Protein AF-A0A665U685-F1 (afdb_monomer)

Structure (mmCIF, N/CA/C/O backbone):
data_AF-A0A665U685-F1
#
_entry.id   AF-A0A665U685-F1
#
loop_
_atom_site.group_PDB
_atom_site.id
_atom_site.type_symbol
_atom_site.label_atom_id
_atom_site.label_alt_id
_atom_site.label_comp_id
_atom_site.label_asym_id
_atom_site.label_entity_id
_atom_site.label_seq_id
_atom_site.pdbx_PDB_ins_code
_atom_site.Cartn_x
_atom_site.Cartn_y
_atom_site.Cartn_z
_atom_site.occupancy
_atom_site.B_iso_or_equiv
_atom_site.auth_seq_id
_atom_site.auth_comp_id
_atom_site.auth_asym_id
_atom_site.auth_atom_id
_atom_site.pdbx_PDB_model_num
ATOM 1 N N . PRO A 1 1 ? -47.983 24.066 -7.979 1.00 48.59 1 PRO A N 1
ATOM 2 C CA . PRO A 1 1 ? -47.737 24.416 -6.564 1.00 48.59 1 PRO A CA 1
ATOM 3 C C . PRO A 1 1 ? -48.379 23.399 -5.611 1.00 48.59 1 PRO A C 1
ATOM 5 O O . PRO A 1 1 ? -49.575 23.484 -5.390 1.00 48.59 1 PRO A O 1
ATOM 8 N N . VAL A 1 2 ? -47.597 22.450 -5.089 1.00 32.25 2 VAL A N 1
ATOM 9 C CA . VAL A 1 2 ? -47.521 22.133 -3.649 1.00 32.25 2 VAL A CA 1
ATOM 10 C C . VAL A 1 2 ? -46.239 21.321 -3.426 1.00 32.25 2 VAL A C 1
ATOM 12 O O . VAL A 1 2 ? -46.059 20.268 -4.030 1.00 32.25 2 VAL A O 1
ATOM 15 N N . SER A 1 3 ? -45.338 21.844 -2.597 1.00 37.16 3 SER A N 1
ATOM 16 C CA . SER A 1 3 ? -44.223 21.104 -1.994 1.00 37.16 3 SER A CA 1
ATOM 17 C C . SER A 1 3 ? -44.754 20.086 -0.988 1.00 37.16 3 SER A C 1
ATOM 19 O O . SER A 1 3 ? -45.706 20.423 -0.291 1.00 37.16 3 SER A O 1
ATOM 21 N N . THR A 1 4 ? -44.094 18.935 -0.801 1.00 36.00 4 THR A N 1
ATOM 22 C CA . THR A 1 4 ? -43.913 18.303 0.527 1.00 36.00 4 THR A CA 1
ATOM 23 C C . THR A 1 4 ? -42.721 17.325 0.523 1.00 36.00 4 THR A C 1
ATOM 25 O O . THR A 1 4 ? -42.610 16.454 -0.330 1.00 36.00 4 THR A O 1
ATOM 28 N N . LEU A 1 5 ? -41.844 17.560 1.504 1.00 35.59 5 LEU A N 1
ATOM 29 C CA . LEU A 1 5 ? -40.683 16.841 2.048 1.00 35.59 5 LEU A CA 1
ATOM 30 C C . LEU A 1 5 ? -40.420 15.376 1.637 1.00 35.59 5 LEU A C 1
ATOM 32 O O . LEU A 1 5 ? -41.211 14.481 1.921 1.00 35.59 5 LEU A O 1
ATOM 36 N N . CYS A 1 6 ? -39.189 15.125 1.176 1.00 31.02 6 CYS A N 1
ATOM 37 C CA . CYS A 1 6 ? -38.537 13.816 1.228 1.00 31.02 6 CYS A CA 1
ATOM 38 C C . CYS A 1 6 ? -37.957 13.617 2.641 1.00 31.02 6 CYS A C 1
ATOM 40 O O . CYS A 1 6 ? -36.959 14.244 2.995 1.00 31.02 6 CYS A O 1
ATOM 42 N N . HIS A 1 7 ? -38.618 12.808 3.473 1.00 32.53 7 HIS A N 1
ATOM 43 C CA . HIS A 1 7 ? -38.081 12.393 4.769 1.00 32.53 7 HIS A CA 1
ATOM 44 C C . HIS A 1 7 ? -37.158 11.186 4.588 1.00 32.53 7 HIS A C 1
ATOM 46 O O . HIS A 1 7 ? -37.563 10.117 4.129 1.00 32.53 7 HIS A O 1
ATOM 52 N N . SER A 1 8 ? -35.909 11.383 4.990 1.00 44.94 8 SER A N 1
ATOM 53 C CA . SER A 1 8 ? -34.847 10.394 5.114 1.00 44.94 8 SER A CA 1
ATOM 54 C C . SER A 1 8 ? -35.308 9.237 6.000 1.00 44.94 8 SER A C 1
ATOM 56 O O . SER A 1 8 ? -35.465 9.396 7.208 1.00 44.94 8 SER A O 1
ATOM 58 N N . THR A 1 9 ? -35.518 8.061 5.414 1.00 45.91 9 THR A N 1
ATOM 59 C CA . THR A 1 9 ? -35.744 6.842 6.196 1.00 45.91 9 THR A CA 1
ATOM 60 C C . THR A 1 9 ? -34.413 6.106 6.298 1.00 45.91 9 THR A C 1
ATOM 62 O O . THR A 1 9 ? -34.007 5.401 5.378 1.00 45.91 9 THR A O 1
ATOM 65 N N . LEU A 1 10 ? -33.701 6.327 7.407 1.00 38.06 10 LEU A N 1
ATOM 66 C CA . LEU A 1 10 ? -32.605 5.464 7.839 1.00 38.06 10 LEU A CA 1
ATOM 67 C C . LEU A 1 10 ? -33.179 4.068 8.109 1.00 38.06 10 LEU A C 1
ATOM 69 O O . LEU A 1 10 ? -33.973 3.892 9.034 1.00 38.06 10 LEU A O 1
ATOM 73 N N . PHE A 1 11 ? -32.759 3.070 7.337 1.00 33.31 11 PHE A N 1
ATOM 74 C CA . PHE A 1 11 ? -32.918 1.676 7.735 1.00 33.31 11 PHE A CA 1
ATOM 75 C C . PHE A 1 11 ? -31.922 1.379 8.865 1.00 33.31 11 PHE A C 1
ATOM 77 O O . PHE A 1 11 ? -30.752 1.095 8.629 1.00 33.31 11 PHE A O 1
ATOM 84 N N . LEU A 1 12 ? -32.389 1.481 10.110 1.00 34.47 12 LEU A N 1
ATOM 85 C CA . LEU A 1 12 ? -31.713 0.930 11.283 1.00 34.47 12 LEU A CA 1
ATOM 86 C C . LEU A 1 12 ? -32.103 -0.547 11.416 1.00 34.47 12 LEU A C 1
ATOM 88 O O . LEU A 1 12 ? -33.221 -0.865 11.819 1.00 34.47 12 LEU A O 1
ATOM 92 N N . CYS A 1 13 ? -31.180 -1.459 11.113 1.00 34.62 13 CYS A N 1
ATOM 93 C CA . CYS A 1 13 ? -31.298 -2.852 11.542 1.00 34.62 13 CYS A CA 1
ATOM 94 C C . CYS A 1 13 ? -31.099 -2.919 13.066 1.00 34.62 13 CYS A C 1
ATOM 96 O O . CYS A 1 13 ? -29.975 -3.025 13.551 1.00 34.62 13 CYS A O 1
ATOM 98 N N . ALA A 1 14 ? -32.186 -2.819 13.833 1.00 34.53 14 ALA A N 1
ATOM 99 C CA . ALA A 1 14 ? -32.168 -3.026 15.278 1.00 34.53 14 ALA A CA 1
ATOM 100 C C . ALA A 1 14 ? -32.166 -4.534 15.591 1.00 34.53 14 ALA A C 1
ATOM 102 O O . ALA A 1 14 ? -33.193 -5.201 15.466 1.00 34.53 14 ALA A O 1
ATOM 103 N N . PHE A 1 15 ? -31.019 -5.078 16.004 1.00 47.47 15 PHE A N 1
ATOM 104 C CA . PHE A 1 15 ? -30.961 -6.410 16.612 1.00 47.47 15 PHE A CA 1
ATOM 105 C C . PHE A 1 15 ? -31.558 -6.370 18.031 1.00 47.47 15 PHE A C 1
ATOM 107 O O . PHE A 1 15 ? -31.397 -5.396 18.764 1.00 47.47 15 PHE A O 1
ATOM 114 N N . GLY A 1 16 ? -32.317 -7.418 18.366 1.00 39.81 16 GLY A N 1
ATOM 115 C CA . GLY A 1 16 ? -33.208 -7.514 19.524 1.00 39.81 16 GLY A CA 1
ATOM 116 C C . GLY A 1 16 ? -32.577 -7.274 20.901 1.00 39.81 16 GLY A C 1
ATOM 117 O O . GLY A 1 16 ? -31.367 -7.356 21.097 1.00 39.81 16 GLY A O 1
ATOM 118 N N . LYS A 1 17 ? -33.453 -6.982 21.874 1.00 41.06 17 LYS A N 1
ATOM 119 C CA . LYS A 1 17 ? -33.116 -6.710 23.280 1.00 41.06 17 LYS A CA 1
ATOM 120 C C . LYS A 1 17 ? -32.167 -7.780 23.852 1.00 41.06 17 LYS A C 1
ATOM 122 O O . LYS A 1 17 ? -32.506 -8.962 23.771 1.00 41.06 17 LYS A O 1
ATOM 127 N N . PRO A 1 18 ? -31.044 -7.400 24.487 1.00 45.91 18 PRO A N 1
ATOM 128 C CA . PRO A 1 18 ? -30.163 -8.364 25.130 1.00 45.91 18 PRO A CA 1
ATOM 129 C C . PRO A 1 18 ? -30.858 -8.973 26.356 1.00 45.91 18 PRO A C 1
ATOM 131 O O . PRO A 1 18 ? -31.286 -8.262 27.267 1.00 45.91 18 PRO A O 1
ATOM 134 N N . GLY A 1 19 ? -30.993 -10.301 26.360 1.00 43.88 19 GLY A N 1
ATOM 135 C CA . GLY A 1 19 ? -31.328 -11.074 27.556 1.00 43.88 19 GLY A CA 1
ATOM 136 C C . GLY A 1 19 ? -30.185 -11.039 28.585 1.00 43.88 19 GLY A C 1
ATOM 137 O O . GLY A 1 19 ? -29.078 -10.602 28.263 1.00 43.88 19 GLY A O 1
ATOM 138 N N . PRO A 1 20 ? -30.422 -11.492 29.828 1.00 48.22 20 PRO A N 1
ATOM 139 C CA . PRO A 1 20 ? -29.469 -11.377 30.925 1.00 48.22 20 PRO A CA 1
ATOM 140 C C . PRO A 1 20 ? -28.399 -12.472 30.824 1.00 48.22 20 PRO A C 1
ATOM 142 O O . PRO A 1 20 ? -28.377 -13.419 31.599 1.00 48.22 20 PRO A O 1
ATOM 145 N N . PHE A 1 21 ? -27.511 -12.345 29.847 1.00 41.44 21 PHE A N 1
ATOM 146 C CA . PHE A 1 21 ? -26.222 -13.025 29.824 1.00 41.44 21 PHE A CA 1
ATOM 147 C C . PHE A 1 21 ? -25.186 -11.997 29.372 1.00 41.44 21 PHE A C 1
ATOM 149 O O . PHE A 1 21 ? -24.975 -11.765 28.184 1.00 41.44 21 PHE A O 1
ATOM 156 N N . SER A 1 22 ? -24.596 -11.308 30.350 1.00 46.91 22 SER A N 1
ATOM 157 C CA . SER A 1 22 ? -23.493 -10.377 30.125 1.00 46.91 22 SER A CA 1
ATOM 158 C C . SER A 1 22 ? -22.227 -11.187 29.862 1.00 46.91 22 SER A C 1
ATOM 160 O O . SER A 1 22 ? -21.524 -11.594 30.786 1.00 46.91 22 SER A O 1
ATOM 162 N N . LEU A 1 23 ? -21.954 -11.461 28.588 1.00 50.81 23 LEU A N 1
ATOM 163 C CA . LEU A 1 23 ? -20.588 -11.695 28.149 1.00 50.81 23 LEU A CA 1
ATOM 164 C C . LEU A 1 23 ? -19.907 -10.327 28.173 1.00 50.81 23 LEU A C 1
ATOM 166 O O . LEU A 1 23 ? -20.287 -9.433 27.421 1.00 50.81 23 LEU A O 1
ATOM 170 N N . SER A 1 24 ? -18.904 -10.160 29.031 1.00 63.19 24 SER A N 1
ATOM 171 C CA . SER A 1 24 ? -17.935 -9.064 28.937 1.00 63.19 24 SER A CA 1
ATOM 172 C C . SER A 1 24 ? -17.099 -9.237 27.656 1.00 63.19 24 SER A C 1
ATOM 174 O O . SER A 1 24 ? -15.915 -9.560 27.713 1.00 63.19 24 SER A O 1
ATOM 176 N N . GLY A 1 25 ? -17.730 -9.110 26.491 1.00 55.62 25 GLY A N 1
ATOM 177 C CA . GLY A 1 25 ? -17.112 -9.243 25.181 1.00 55.62 25 GLY A CA 1
ATOM 178 C C . GLY A 1 25 ? -17.058 -7.879 24.519 1.00 55.62 25 GLY A C 1
ATOM 179 O O . GLY A 1 25 ? -18.096 -7.294 24.219 1.00 55.62 25 GLY A O 1
ATOM 180 N N . SER A 1 26 ? -15.857 -7.351 24.307 1.00 77.56 26 SER A N 1
ATOM 181 C CA . SER A 1 26 ? -15.664 -6.139 23.517 1.00 77.56 26 SER A CA 1
ATOM 182 C C . SER A 1 26 ? -16.164 -6.372 22.088 1.00 77.56 26 SER A C 1
ATOM 184 O O . SER A 1 26 ? -15.652 -7.250 21.394 1.00 77.56 26 SER A O 1
ATOM 186 N N . SER A 1 27 ? -17.155 -5.600 21.641 1.00 84.12 27 SER A N 1
ATOM 187 C CA . SER A 1 27 ? -17.522 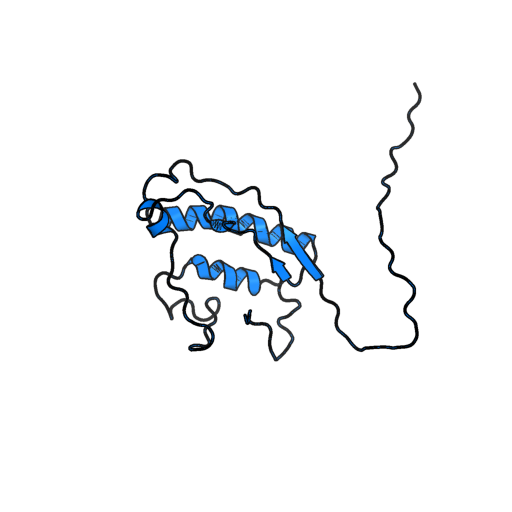-5.505 20.225 1.00 84.12 27 SER A CA 1
ATOM 188 C C . SER A 1 27 ? -16.504 -4.646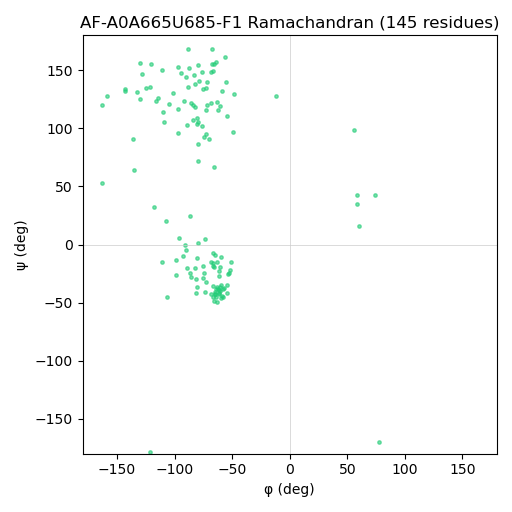 19.480 1.00 84.12 27 SER A C 1
ATOM 190 O O . SER A 1 27 ? -15.999 -3.685 20.062 1.00 84.12 27 SER A O 1
ATOM 192 N N . TYR A 1 28 ? -16.265 -4.931 18.198 1.00 85.56 28 TYR A N 1
ATOM 193 C CA . TYR A 1 28 ? -15.449 -4.078 17.336 1.00 85.56 28 TYR A CA 1
ATOM 194 C C . TYR A 1 28 ? -16.227 -3.569 16.123 1.00 85.56 28 TYR A C 1
ATOM 196 O O . TYR A 1 28 ? -17.188 -4.198 15.678 1.00 85.56 28 TYR A O 1
ATOM 204 N N . THR A 1 29 ? -15.783 -2.438 15.578 1.00 87.69 29 THR A N 1
ATOM 205 C CA . THR A 1 29 ? -16.288 -1.878 14.319 1.00 87.69 29 THR A CA 1
ATOM 206 C C . THR A 1 29 ? -15.263 -2.135 13.226 1.00 87.69 29 THR A C 1
ATOM 208 O O . THR A 1 29 ? -14.123 -1.682 13.330 1.00 87.69 29 THR A O 1
ATOM 211 N N . ALA A 1 30 ? -15.658 -2.841 12.171 1.00 89.81 30 ALA A N 1
ATOM 212 C CA . ALA A 1 30 ? -14.854 -3.002 10.965 1.00 89.81 30 ALA A CA 1
ATOM 213 C C . ALA A 1 30 ? -15.496 -2.262 9.788 1.00 89.81 30 ALA A C 1
ATOM 215 O O . ALA A 1 30 ? -16.719 -2.138 9.722 1.00 89.81 30 ALA A O 1
ATOM 216 N N . ALA A 1 31 ? -14.666 -1.800 8.859 1.00 90.50 31 ALA A N 1
ATOM 217 C CA . ALA A 1 31 ? -15.084 -1.165 7.622 1.00 90.50 31 ALA A CA 1
ATOM 218 C C . ALA A 1 31 ? -14.406 -1.816 6.415 1.00 90.50 31 ALA A C 1
ATOM 220 O O . ALA A 1 31 ? -13.249 -2.239 6.463 1.00 90.50 31 ALA A O 1
ATOM 221 N N . VAL A 1 32 ? -15.147 -1.844 5.313 1.00 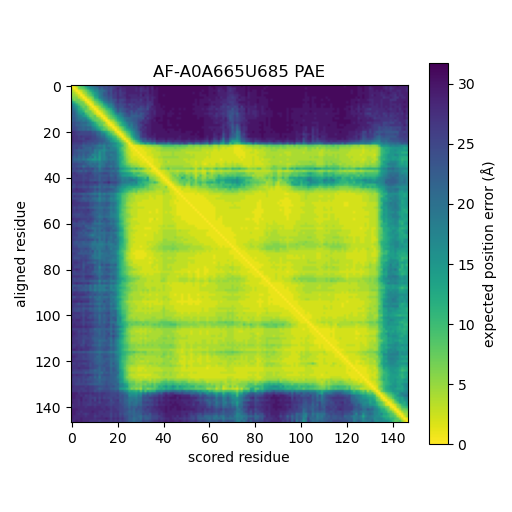92.62 32 VAL A N 1
ATOM 222 C CA . VAL A 1 32 ? -14.652 -2.180 3.980 1.00 92.62 32 VAL A CA 1
ATOM 223 C C . VAL A 1 32 ? -14.949 -0.976 3.101 1.00 92.62 32 VAL A C 1
ATOM 225 O O . VAL A 1 32 ? -16.042 -0.415 3.181 1.00 92.62 32 VAL A O 1
ATOM 228 N N . TYR A 1 33 ? -13.980 -0.571 2.288 1.00 91.12 33 TYR A N 1
ATOM 229 C CA . TYR A 1 33 ? -14.142 0.535 1.356 1.00 91.12 33 TYR A CA 1
ATOM 230 C C . TYR A 1 33 ? -14.029 0.032 -0.080 1.00 91.12 33 TYR A C 1
ATOM 232 O O . TYR A 1 33 ? -13.023 -0.569 -0.461 1.00 91.12 33 TYR A O 1
ATOM 240 N N . GLU A 1 34 ? -15.065 0.282 -0.877 1.00 92.94 34 GLU A N 1
ATOM 241 C CA . GLU A 1 34 ? -15.014 0.056 -2.318 1.00 92.94 34 GLU A CA 1
ATOM 242 C C . GLU A 1 34 ? -14.205 1.187 -2.962 1.00 92.94 34 GLU A C 1
ATOM 244 O O . GLU A 1 34 ? -14.677 2.316 -3.105 1.00 92.94 34 GLU A O 1
ATOM 249 N N . HIS A 1 35 ? -12.948 0.891 -3.293 1.00 93.31 35 HIS A N 1
ATOM 250 C CA . HIS A 1 35 ? -12.008 1.889 -3.794 1.00 93.31 35 HIS A CA 1
ATOM 251 C C . HIS A 1 35 ? -12.122 2.069 -5.306 1.00 93.31 35 HIS A C 1
ATOM 253 O O . HIS A 1 35 ? -11.861 1.142 -6.077 1.00 93.31 35 HIS A O 1
ATOM 259 N N . HIS A 1 36 ? -12.414 3.294 -5.745 1.00 89.69 36 HIS A N 1
ATOM 260 C CA . HIS A 1 36 ? -12.239 3.677 -7.143 1.00 89.69 36 HIS A CA 1
ATOM 261 C C . HIS A 1 36 ? -10.759 3.991 -7.385 1.00 89.69 36 HIS A C 1
ATOM 263 O O . HIS A 1 36 ? -10.309 5.129 -7.247 1.00 89.69 36 HIS A O 1
ATOM 269 N N . PHE A 1 37 ? -9.995 2.944 -7.698 1.00 83.06 37 PHE A N 1
ATOM 270 C CA . PHE A 1 37 ? -8.543 3.022 -7.813 1.00 83.06 37 PHE A CA 1
ATOM 271 C C . PHE A 1 37 ? -8.089 4.038 -8.866 1.00 83.06 37 PHE A C 1
ATOM 273 O O . PHE A 1 37 ? -8.549 4.058 -10.009 1.00 83.06 37 PHE A O 1
ATOM 280 N N . ILE A 1 38 ? -7.139 4.884 -8.468 1.00 88.75 38 ILE A N 1
ATOM 281 C CA . ILE A 1 38 ? -6.519 5.882 -9.332 1.00 88.75 38 ILE A CA 1
ATOM 282 C C . ILE A 1 38 ? -5.456 5.157 -10.150 1.00 88.75 38 ILE A C 1
ATOM 284 O O . ILE A 1 38 ? -4.429 4.749 -9.606 1.00 88.75 38 ILE A O 1
ATOM 288 N N . LEU A 1 39 ? -5.691 4.983 -11.449 1.00 83.94 39 LEU A N 1
ATOM 289 C CA . LEU A 1 39 ? -4.737 4.363 -12.371 1.00 83.94 39 LEU A CA 1
ATOM 290 C C . LEU A 1 39 ? -3.632 5.326 -12.800 1.00 83.94 39 LEU A C 1
ATOM 292 O O . LEU A 1 39 ? -3.889 6.491 -13.106 1.00 83.94 39 LEU A O 1
ATOM 296 N N . ASP A 1 40 ? -2.405 4.814 -12.896 1.00 80.88 40 ASP A N 1
ATOM 297 C CA . ASP A 1 40 ? -1.334 5.531 -13.581 1.00 80.88 40 ASP A CA 1
ATOM 298 C C . ASP A 1 40 ? -1.545 5.433 -15.098 1.00 80.88 40 ASP A C 1
ATOM 300 O O . ASP A 1 40 ? -1.805 4.352 -15.620 1.00 80.88 40 ASP A O 1
ATOM 304 N N . GLN A 1 41 ? -1.424 6.533 -15.844 1.00 76.69 41 GLN A N 1
ATOM 305 C CA . GLN A 1 41 ? -1.617 6.523 -17.304 1.00 76.69 41 GLN A CA 1
ATOM 306 C C . GLN A 1 41 ? -0.546 5.709 -18.049 1.00 76.69 41 GLN A C 1
ATOM 308 O O . GLN A 1 41 ? -0.763 5.300 -19.188 1.00 76.69 41 GLN A O 1
ATOM 313 N N . LYS A 1 42 ? 0.599 5.453 -17.410 1.00 75.81 42 LYS A N 1
ATOM 314 C CA . LYS A 1 42 ? 1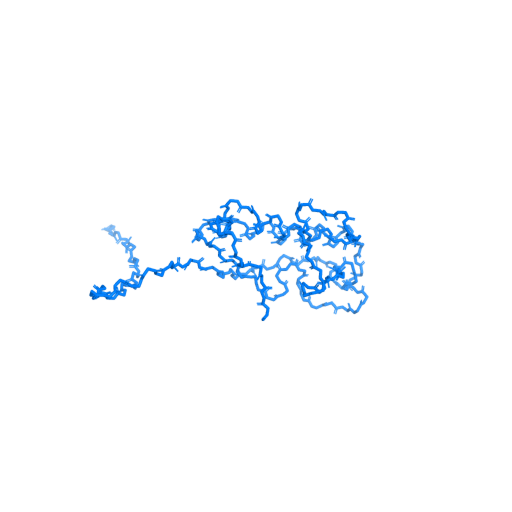.744 4.717 -17.949 1.00 75.81 42 LYS A CA 1
ATOM 315 C C . LYS A 1 42 ? 1.892 3.321 -17.335 1.00 75.81 42 LYS A C 1
ATOM 317 O O . LYS A 1 42 ? 2.964 2.746 -17.451 1.00 75.81 42 LYS A O 1
ATOM 322 N N . HIS A 1 43 ? 0.846 2.741 -16.741 1.00 71.62 43 HIS A N 1
ATOM 323 C CA . HIS A 1 43 ? 0.876 1.428 -16.064 1.00 71.62 43 HIS A CA 1
ATOM 324 C C . HIS A 1 43 ? 1.458 0.258 -16.896 1.00 71.62 43 HIS A C 1
ATOM 326 O O . HIS A 1 43 ? 1.940 -0.736 -16.346 1.00 71.62 43 HIS A O 1
ATOM 332 N N . HIS A 1 44 ? 1.463 0.369 -18.228 1.00 79.06 44 HIS A N 1
ATOM 333 C CA . HIS A 1 44 ? 2.093 -0.606 -19.124 1.00 79.06 44 HIS A CA 1
ATOM 334 C C . HIS A 1 44 ? 3.610 -0.431 -19.301 1.00 79.06 44 HIS A C 1
ATOM 336 O O . HIS A 1 44 ? 4.289 -1.374 -19.707 1.00 79.06 44 HIS A O 1
ATOM 342 N N . ALA A 1 45 ? 4.153 0.747 -19.000 1.00 87.06 45 ALA A N 1
ATOM 343 C CA . ALA A 1 45 ? 5.581 1.024 -19.026 1.00 87.06 45 ALA A CA 1
ATOM 344 C C . ALA A 1 45 ? 6.190 0.841 -17.623 1.00 87.06 45 ALA A C 1
ATOM 346 O O . ALA A 1 45 ? 5.521 1.101 -16.623 1.00 87.06 45 ALA A O 1
ATOM 347 N N . PRO A 1 46 ? 7.456 0.406 -17.512 1.00 89.75 46 PRO A N 1
ATOM 348 C CA . PRO A 1 46 ? 8.145 0.373 -16.228 1.00 89.75 46 PRO A CA 1
ATOM 349 C C . PRO A 1 46 ? 8.293 1.784 -15.660 1.00 89.75 46 PRO A C 1
ATOM 351 O O . PRO A 1 46 ? 8.881 2.656 -16.301 1.00 89.75 46 PRO A O 1
ATOM 354 N N . LEU A 1 47 ? 7.766 1.989 -14.456 1.00 92.00 47 LEU A N 1
ATOM 355 C CA . LEU A 1 47 ? 7.979 3.206 -13.683 1.00 92.00 47 LEU A CA 1
ATOM 356 C C . LEU A 1 47 ? 9.252 3.092 -12.848 1.00 92.00 47 LEU A C 1
ATOM 358 O O . LEU A 1 47 ? 9.636 2.000 -12.416 1.00 92.00 47 LEU A O 1
ATOM 362 N N . SER A 1 48 ? 9.884 4.233 -12.569 1.00 93.81 48 SER A N 1
ATOM 363 C CA . SER A 1 48 ? 10.888 4.284 -11.510 1.00 93.81 48 SER A CA 1
ATOM 364 C C . SER A 1 48 ? 10.244 4.001 -10.148 1.00 93.81 48 SER A C 1
ATOM 366 O O . SER A 1 48 ? 9.047 4.215 -9.939 1.00 93.81 48 SER A O 1
ATOM 368 N N . ARG A 1 49 ? 11.055 3.557 -9.182 1.00 94.00 49 ARG A N 1
ATOM 369 C CA . ARG A 1 49 ? 10.595 3.300 -7.809 1.00 94.00 49 ARG A CA 1
ATOM 370 C C . ARG A 1 49 ? 9.911 4.523 -7.185 1.00 94.00 49 ARG A C 1
ATOM 372 O O . ARG A 1 49 ? 8.866 4.392 -6.556 1.00 94.00 49 ARG A O 1
ATOM 379 N N . ALA A 1 50 ? 10.469 5.714 -7.397 1.00 94.88 50 ALA A N 1
ATOM 380 C CA . ALA A 1 50 ? 9.909 6.958 -6.875 1.00 94.88 50 ALA A CA 1
ATOM 381 C C . ALA A 1 50 ? 8.530 7.280 -7.479 1.00 94.88 50 ALA A C 1
ATOM 383 O O . ALA A 1 50 ? 7.616 7.650 -6.745 1.00 94.88 50 ALA A O 1
ATOM 384 N N . GLU A 1 51 ? 8.355 7.097 -8.791 1.00 94.50 51 GLU A N 1
ATOM 385 C CA . GLU A 1 51 ? 7.061 7.292 -9.461 1.00 94.50 51 GLU A CA 1
ATOM 386 C C . GLU A 1 51 ? 6.016 6.279 -8.971 1.00 94.50 51 GLU A C 1
ATOM 388 O O . GLU A 1 51 ? 4.887 6.661 -8.660 1.00 94.50 51 GLU A O 1
ATOM 393 N N . ALA A 1 52 ? 6.401 5.008 -8.819 1.00 94.25 52 ALA A N 1
ATOM 394 C CA . ALA A 1 52 ? 5.524 3.964 -8.288 1.00 94.25 52 ALA A CA 1
ATOM 395 C C . ALA A 1 52 ? 5.065 4.273 -6.850 1.00 94.25 52 ALA A C 1
ATOM 397 O O . ALA A 1 52 ? 3.884 4.140 -6.526 1.00 94.25 52 ALA A O 1
ATOM 398 N N . LEU A 1 53 ? 5.971 4.758 -5.994 1.00 95.56 53 LEU A N 1
ATOM 399 C CA . LEU A 1 53 ? 5.648 5.185 -4.629 1.00 95.56 53 LEU A CA 1
ATOM 400 C C . LEU A 1 53 ? 4.705 6.390 -4.593 1.00 95.56 53 LEU A C 1
ATOM 402 O O . LEU A 1 53 ? 3.779 6.422 -3.783 1.00 95.56 53 LEU A O 1
ATOM 406 N N . GLN A 1 54 ? 4.911 7.375 -5.469 1.00 95.00 54 GLN A N 1
ATOM 407 C CA . GLN A 1 54 ? 4.003 8.518 -5.595 1.00 95.00 54 GLN A CA 1
ATOM 408 C C . GLN A 1 54 ? 2.613 8.088 -6.065 1.00 95.00 54 GLN A C 1
ATOM 410 O O . GLN A 1 54 ? 1.609 8.628 -5.602 1.00 95.00 54 GLN A O 1
ATOM 415 N N . HIS A 1 55 ? 2.541 7.119 -6.976 1.00 94.88 55 HIS A N 1
ATOM 416 C CA . HIS A 1 55 ? 1.279 6.553 -7.439 1.00 94.88 55 HIS A CA 1
ATOM 417 C C . HIS A 1 55 ? 0.547 5.795 -6.323 1.00 94.88 55 HIS A C 1
ATOM 419 O O . HIS A 1 55 ? -0.617 6.096 -6.061 1.00 94.88 55 HIS A O 1
ATOM 425 N N . MET A 1 56 ? 1.233 4.906 -5.595 1.00 95.31 56 MET A N 1
ATOM 426 C CA . MET A 1 56 ? 0.647 4.206 -4.445 1.00 95.31 56 MET A CA 1
ATOM 427 C C . MET A 1 56 ? 0.201 5.164 -3.340 1.00 95.31 56 MET A C 1
ATOM 429 O O . MET A 1 56 ? -0.845 4.938 -2.736 1.00 95.31 56 MET A O 1
ATOM 433 N N . GLN A 1 57 ? 0.939 6.258 -3.107 1.00 95.06 57 GLN A N 1
ATOM 434 C CA . GLN A 1 57 ? 0.554 7.261 -2.114 1.00 95.06 57 GLN A CA 1
ATOM 435 C C . GLN A 1 57 ? -0.815 7.871 -2.416 1.00 95.06 57 GLN A C 1
ATOM 437 O O . GLN A 1 57 ? -1.640 7.965 -1.516 1.00 95.06 57 GLN A O 1
ATOM 442 N N . LYS A 1 58 ? -1.083 8.224 -3.679 1.00 94.88 58 LYS A N 1
ATOM 443 C CA . LYS A 1 58 ? -2.375 8.805 -4.084 1.00 94.88 58 LYS A CA 1
ATOM 444 C C . LYS A 1 58 ? -3.545 7.886 -3.749 1.00 94.88 58 LYS A C 1
ATOM 446 O O . LYS A 1 58 ? -4.603 8.366 -3.365 1.00 94.88 58 LYS A O 1
ATOM 451 N N . ASN A 1 59 ? -3.360 6.576 -3.912 1.00 95.44 59 ASN A N 1
ATOM 452 C CA . ASN A 1 59 ? -4.370 5.596 -3.528 1.00 95.44 59 ASN A CA 1
ATOM 453 C C . ASN A 1 59 ? -4.449 5.444 -2.003 1.00 95.44 59 ASN A C 1
ATOM 455 O O . ASN A 1 59 ? -5.549 5.392 -1.464 1.00 95.44 59 ASN A O 1
ATOM 459 N N . LEU A 1 60 ? -3.309 5.425 -1.304 1.00 93.88 60 LEU A N 1
ATOM 460 C CA . LEU A 1 60 ? -3.259 5.301 0.153 1.00 93.88 60 LEU A CA 1
ATOM 461 C C . LEU A 1 60 ? -3.964 6.466 0.876 1.00 93.88 60 LEU A C 1
ATOM 463 O O . LEU A 1 60 ? -4.683 6.230 1.846 1.00 93.88 60 LEU A O 1
ATOM 467 N N . ASP A 1 61 ? -3.815 7.695 0.370 1.00 93.44 61 ASP A N 1
ATOM 468 C CA . ASP A 1 61 ? -4.407 8.921 0.935 1.00 93.44 61 ASP A CA 1
ATOM 469 C C . ASP A 1 61 ? -5.946 8.891 0.988 1.00 93.44 61 ASP A C 1
ATOM 471 O O . ASP A 1 61 ? -6.563 9.633 1.752 1.00 93.44 61 ASP A O 1
ATOM 475 N N . VAL A 1 62 ? -6.588 8.022 0.199 1.00 94.19 62 VAL A N 1
ATOM 476 C CA . VAL A 1 62 ? -8.052 7.901 0.168 1.00 94.19 62 VAL A CA 1
ATOM 477 C C . VAL A 1 62 ? -8.594 7.174 1.397 1.00 94.19 62 VAL A C 1
ATOM 479 O O . VAL A 1 62 ? -9.717 7.465 1.803 1.00 94.19 62 VAL A O 1
ATOM 482 N N . TYR A 1 63 ? -7.825 6.263 2.003 1.00 92.38 63 TYR A N 1
ATOM 483 C CA . TYR A 1 63 ? -8.331 5.291 2.980 1.00 92.38 63 TYR A CA 1
ATOM 484 C C . TYR A 1 63 ? -8.501 5.838 4.402 1.00 92.38 63 TYR A C 1
ATOM 486 O O . TYR A 1 63 ? -9.465 5.474 5.079 1.00 92.38 63 TYR A O 1
ATOM 494 N N . GLU A 1 64 ? -7.608 6.716 4.869 1.00 89.94 64 GLU A N 1
ATOM 495 C CA . GLU A 1 64 ? -7.675 7.257 6.237 1.00 89.94 64 GLU A CA 1
ATOM 496 C C . GLU A 1 64 ? -8.994 8.006 6.517 1.00 89.94 64 GLU A C 1
ATOM 498 O O . GLU A 1 64 ? -9.643 7.703 7.526 1.00 89.94 64 GLU A O 1
ATOM 503 N N . PRO A 1 65 ? -9.482 8.891 5.620 1.00 91.00 65 PRO A N 1
ATOM 504 C CA . PRO A 1 65 ? -10.788 9.522 5.796 1.00 91.00 65 PRO A CA 1
ATOM 505 C C . PRO A 1 65 ? -11.954 8.526 5.864 1.00 91.00 65 PRO A C 1
ATOM 507 O O . PRO A 1 65 ? -12.895 8.755 6.623 1.00 91.00 65 PRO A O 1
ATOM 510 N N . GLN A 1 66 ? -11.897 7.411 5.121 1.00 91.19 66 GLN A N 1
ATOM 511 C CA . GLN A 1 66 ? -12.971 6.403 5.129 1.00 91.19 66 GLN A CA 1
ATOM 512 C C . GLN A 1 66 ? -13.033 5.677 6.471 1.00 91.19 66 GLN A C 1
ATOM 514 O O . GLN A 1 66 ? -14.114 5.488 7.029 1.00 91.19 66 GLN A O 1
ATOM 519 N N . ALA A 1 67 ? -11.870 5.309 7.022 1.00 88.50 67 ALA A N 1
ATOM 520 C CA . ALA A 1 67 ? -11.790 4.711 8.351 1.00 88.50 67 ALA A CA 1
ATOM 521 C C . ALA A 1 67 ? -12.321 5.658 9.433 1.00 88.50 67 ALA A C 1
ATOM 523 O O . ALA A 1 67 ? -13.086 5.232 10.301 1.00 88.50 67 ALA A O 1
ATOM 524 N N . ALA A 1 68 ? -11.962 6.944 9.351 1.00 88.94 68 ALA A N 1
ATOM 525 C CA . ALA A 1 68 ? -12.414 7.963 10.293 1.00 88.94 68 ALA A CA 1
ATOM 526 C C . ALA A 1 68 ? -13.929 8.161 10.229 1.00 88.94 68 ALA A C 1
ATOM 528 O O . ALA A 1 68 ? -14.593 8.175 11.265 1.00 88.94 68 ALA A O 1
ATOM 529 N N . GLN A 1 69 ? -14.488 8.248 9.021 1.00 90.31 69 GLN A N 1
ATOM 530 C CA . GLN A 1 69 ? -15.926 8.394 8.819 1.00 90.31 69 GLN A CA 1
ATOM 531 C C . GLN A 1 69 ? -16.714 7.185 9.341 1.00 90.31 69 GLN A C 1
ATOM 533 O O . GLN A 1 69 ? -17.806 7.352 9.882 1.00 90.31 69 GLN A O 1
ATOM 538 N N . ALA A 1 70 ? -16.165 5.976 9.202 1.00 88.31 70 ALA A N 1
ATOM 539 C CA . ALA A 1 70 ? -16.796 4.751 9.681 1.00 88.31 70 ALA A CA 1
ATOM 540 C C . ALA A 1 70 ? -16.601 4.495 11.189 1.00 88.31 70 ALA A C 1
ATOM 542 O O . ALA A 1 70 ? -17.240 3.595 11.734 1.00 88.31 70 ALA A O 1
ATOM 543 N N . GLY A 1 71 ? -15.715 5.238 11.868 1.00 88.19 71 GLY A N 1
ATOM 544 C CA . GLY A 1 71 ? -15.322 4.943 13.252 1.00 88.19 71 GLY A CA 1
ATOM 545 C C . GLY A 1 71 ? -14.733 3.534 13.403 1.00 88.19 71 GLY A C 1
ATOM 546 O O . GLY A 1 71 ? -14.999 2.838 14.388 1.00 88.19 71 GLY A O 1
ATOM 547 N N . ALA A 1 72 ? -14.008 3.076 12.381 1.00 88.31 72 ALA A N 1
ATOM 548 C CA . ALA A 1 72 ? -13.553 1.699 12.274 1.00 88.31 72 ALA A CA 1
ATOM 549 C C . ALA A 1 72 ? -12.281 1.449 13.093 1.00 88.31 72 ALA A C 1
ATOM 551 O O . ALA A 1 72 ? -11.340 2.231 13.059 1.00 88.31 72 ALA A O 1
ATOM 552 N N . GLN A 1 73 ? -12.231 0.312 13.783 1.00 87.25 73 GLN A N 1
ATOM 553 C CA . GLN A 1 73 ? -11.006 -0.229 14.382 1.00 87.25 73 GLN A CA 1
ATOM 554 C C . GLN A 1 73 ? -10.213 -1.083 13.389 1.00 87.25 73 GLN A C 1
ATOM 556 O O . GLN A 1 73 ? -9.008 -1.256 13.535 1.00 87.25 73 GLN A O 1
ATOM 561 N N . ILE A 1 74 ? -10.894 -1.634 12.382 1.00 89.88 74 ILE A N 1
ATOM 562 C CA . ILE A 1 74 ? -10.299 -2.461 11.332 1.00 89.88 74 ILE A CA 1
ATOM 563 C C . ILE A 1 74 ? -10.782 -1.924 9.989 1.00 89.88 74 ILE A C 1
ATOM 565 O O . ILE A 1 74 ? -11.988 -1.831 9.766 1.00 89.88 74 ILE A O 1
ATOM 569 N N . LEU A 1 75 ? -9.852 -1.603 9.091 1.00 91.50 75 LEU A N 1
ATOM 570 C CA . LEU A 1 75 ? -10.144 -1.241 7.706 1.00 91.50 75 LEU A CA 1
ATOM 571 C C . LEU A 1 75 ? -9.564 -2.304 6.771 1.00 91.50 75 LEU A C 1
ATOM 573 O O . LEU A 1 75 ? -8.370 -2.595 6.833 1.00 91.50 75 LEU A O 1
ATOM 577 N N . VAL A 1 76 ? -10.401 -2.857 5.895 1.00 92.50 76 VAL A N 1
ATOM 578 C CA . VAL A 1 76 ? -9.981 -3.819 4.868 1.00 92.50 76 VAL A CA 1
ATOM 579 C C . VAL A 1 76 ? -9.869 -3.119 3.517 1.00 92.50 76 VAL A C 1
ATOM 581 O O . VAL A 1 76 ? -10.787 -2.417 3.089 1.00 92.50 76 VAL A O 1
ATOM 584 N N . PHE A 1 77 ? -8.737 -3.334 2.850 1.00 92.31 77 PHE A N 1
ATOM 585 C CA . PHE A 1 77 ? -8.435 -2.800 1.526 1.00 92.31 77 PHE A CA 1
ATOM 586 C C . PHE A 1 77 ? -8.901 -3.800 0.459 1.00 92.31 77 PHE A C 1
ATOM 588 O O . PHE A 1 77 ? -8.767 -5.009 0.671 1.00 92.31 77 PHE A O 1
ATOM 595 N N . PRO A 1 78 ? -9.410 -3.338 -0.694 1.00 94.00 78 PRO A N 1
ATOM 596 C CA . PRO A 1 78 ? -9.637 -4.218 -1.829 1.00 94.00 78 PRO A CA 1
ATOM 597 C C . PRO A 1 78 ? -8.308 -4.750 -2.379 1.00 94.00 78 PRO A C 1
ATOM 599 O O . PRO A 1 78 ? -7.250 -4.123 -2.245 1.00 94.00 78 PRO A O 1
ATOM 602 N N . GLU A 1 79 ? -8.370 -5.902 -3.045 1.00 94.25 79 GLU A N 1
ATOM 603 C CA . GLU A 1 79 ? -7.238 -6.427 -3.807 1.00 94.25 79 GLU A CA 1
ATOM 604 C C . GLU A 1 79 ? -6.776 -5.383 -4.834 1.00 94.25 79 GLU A C 1
ATOM 606 O O . GLU A 1 79 ? -7.594 -4.691 -5.442 1.00 94.25 79 GLU A O 1
ATOM 611 N N . TYR A 1 80 ? -5.459 -5.245 -5.006 1.00 91.31 80 TYR A N 1
ATOM 612 C CA . TYR A 1 80 ? -4.855 -4.229 -5.876 1.00 91.31 80 TYR A CA 1
ATOM 613 C C . TYR A 1 80 ? -5.170 -2.770 -5.493 1.00 91.31 80 TYR A C 1
ATOM 615 O O . TYR A 1 80 ? -4.925 -1.858 -6.282 1.00 91.31 80 TYR A O 1
ATOM 623 N N . GLY A 1 81 ? -5.661 -2.508 -4.278 1.00 92.44 81 GLY A N 1
ATOM 624 C CA . GLY A 1 81 ? -6.134 -1.187 -3.851 1.00 92.44 81 GLY A CA 1
ATOM 625 C C . GLY A 1 81 ? -5.084 -0.069 -3.771 1.00 92.44 81 GLY A C 1
ATOM 626 O O . GLY A 1 81 ? -5.466 1.084 -3.579 1.00 92.44 81 GLY A O 1
ATOM 627 N N . LEU A 1 82 ? -3.788 -0.374 -3.912 1.00 93.25 82 LEU A N 1
ATOM 628 C CA . LEU A 1 82 ? -2.696 0.614 -3.889 1.00 93.25 82 LEU A CA 1
ATOM 629 C C . LEU A 1 82 ? -2.091 0.866 -5.273 1.00 93.25 82 LEU A C 1
ATOM 631 O O . LEU A 1 82 ? -1.859 2.013 -5.650 1.00 93.25 82 LEU A O 1
ATOM 635 N N . ASN A 1 83 ? -1.823 -0.202 -6.022 1.00 91.75 83 ASN A N 1
ATOM 636 C CA . ASN A 1 83 ? -1.085 -0.167 -7.284 1.00 91.75 83 ASN A CA 1
ATOM 637 C C . ASN A 1 83 ? -1.956 -0.473 -8.514 1.00 91.75 83 ASN A C 1
ATOM 639 O O . ASN A 1 83 ? -1.546 -0.167 -9.629 1.00 91.75 83 ASN A O 1
ATOM 643 N N . GLY A 1 84 ? -3.156 -1.030 -8.344 1.00 90.50 84 GLY A N 1
ATOM 644 C CA . GLY A 1 84 ? -4.005 -1.480 -9.447 1.00 90.50 84 GLY A CA 1
ATOM 645 C C . GLY A 1 84 ? -3.564 -2.823 -10.042 1.00 90.50 84 GLY A C 1
ATOM 646 O O . GLY A 1 84 ? -2.726 -3.539 -9.490 1.00 90.50 84 GLY A O 1
ATOM 647 N N . PHE A 1 85 ? -4.166 -3.183 -11.172 1.00 88.75 85 PHE A N 1
ATOM 648 C CA . PHE A 1 85 ? -3.938 -4.447 -11.875 1.00 88.75 85 PHE A CA 1
ATOM 649 C C . PHE A 1 85 ? -3.438 -4.198 -13.309 1.00 88.75 85 PHE A C 1
ATOM 651 O O . PHE A 1 85 ? -3.291 -3.056 -13.735 1.00 88.75 85 PHE A O 1
ATOM 658 N N . ASN A 1 86 ? -3.211 -5.276 -14.070 1.00 89.62 86 ASN A N 1
ATOM 659 C CA . ASN A 1 86 ? -2.773 -5.249 -15.476 1.00 89.62 86 ASN A CA 1
ATOM 660 C C . ASN A 1 86 ? -1.296 -4.863 -15.707 1.00 89.62 86 ASN A C 1
ATOM 662 O O . ASN A 1 86 ? -0.956 -4.124 -16.634 1.00 89.62 86 ASN A O 1
ATOM 666 N N . PHE A 1 87 ? -0.402 -5.399 -14.874 1.00 91.12 87 PHE A N 1
ATOM 667 C CA . PHE A 1 87 ? 1.040 -5.247 -15.045 1.00 91.12 87 PHE A CA 1
ATOM 668 C C . PHE A 1 87 ? 1.687 -6.444 -15.753 1.00 91.12 87 PHE A C 1
ATOM 670 O O . PHE A 1 87 ? 1.251 -7.587 -15.633 1.00 91.12 87 PHE A O 1
ATOM 677 N N . THR A 1 88 ? 2.804 -6.183 -16.429 1.00 93.25 88 THR A N 1
ATOM 678 C CA . THR A 1 88 ? 3.771 -7.214 -16.822 1.00 93.25 88 THR A CA 1
ATOM 679 C C . THR A 1 88 ? 4.791 -7.425 -15.701 1.00 93.25 88 THR A C 1
ATOM 681 O O . THR A 1 88 ? 4.921 -6.590 -14.803 1.00 93.25 88 THR A O 1
ATOM 684 N N . ARG A 1 89 ? 5.596 -8.496 -15.782 1.00 93.50 89 ARG A N 1
ATOM 685 C CA . ARG A 1 89 ? 6.707 -8.722 -14.834 1.00 93.50 89 ARG A CA 1
ATOM 686 C C . ARG A 1 89 ? 7.664 -7.530 -14.751 1.00 93.50 89 ARG A C 1
ATOM 688 O O . ARG A 1 89 ? 8.189 -7.251 -13.681 1.00 93.50 89 ARG A O 1
ATOM 695 N N . THR A 1 90 ? 7.884 -6.832 -15.864 1.00 94.00 90 THR A N 1
ATOM 696 C CA . THR A 1 90 ? 8.787 -5.678 -15.905 1.00 94.00 90 THR A CA 1
ATOM 697 C C . THR A 1 90 ? 8.098 -4.419 -15.387 1.00 94.00 90 THR A C 1
ATOM 699 O O . THR A 1 90 ? 8.700 -3.681 -14.610 1.00 94.00 90 THR A O 1
ATOM 702 N N . SER A 1 91 ? 6.833 -4.179 -15.754 1.00 93.06 91 SER A N 1
ATOM 703 C CA . SER A 1 91 ? 6.136 -2.948 -15.357 1.00 93.06 91 SER A CA 1
ATOM 704 C C . SER A 1 91 ? 5.700 -2.923 -13.889 1.00 93.06 91 SER A C 1
ATOM 706 O O . SER A 1 91 ? 5.635 -1.841 -13.316 1.00 93.06 91 SER A O 1
ATOM 708 N N . ILE A 1 92 ? 5.498 -4.080 -13.242 1.00 94.38 92 ILE A N 1
ATOM 709 C CA . ILE A 1 92 ? 5.187 -4.132 -11.800 1.00 94.38 92 ILE A CA 1
ATOM 710 C C . ILE A 1 92 ? 6.407 -3.873 -10.906 1.00 94.38 92 ILE A C 1
ATOM 712 O O . ILE A 1 92 ? 6.249 -3.561 -9.732 1.00 94.38 92 ILE A O 1
ATOM 716 N N . SER A 1 93 ? 7.627 -4.008 -11.434 1.00 94.25 93 SER A N 1
ATOM 717 C CA . SER A 1 93 ? 8.842 -4.111 -10.613 1.00 94.25 93 SER A CA 1
ATOM 718 C C . SER A 1 93 ? 9.057 -2.933 -9.650 1.00 94.25 93 SER A C 1
ATOM 720 O O . SER A 1 93 ? 9.443 -3.158 -8.508 1.00 94.25 93 SER A O 1
ATOM 722 N N . GLY A 1 94 ? 8.727 -1.700 -10.053 1.00 93.38 94 GLY A N 1
ATOM 723 C CA . GLY A 1 94 ? 8.836 -0.511 -9.195 1.00 93.38 94 GLY A CA 1
ATOM 724 C C . GLY A 1 94 ? 7.873 -0.479 -7.998 1.00 93.38 94 GLY A C 1
ATOM 725 O O . GLY A 1 94 ? 8.111 0.259 -7.041 1.00 93.38 94 GLY A O 1
ATOM 726 N N . TYR A 1 95 ? 6.805 -1.278 -8.018 1.00 94.69 95 TYR A N 1
ATOM 727 C CA . TYR A 1 95 ? 5.795 -1.337 -6.956 1.00 94.69 95 TYR A CA 1
ATOM 728 C C . TYR A 1 95 ? 6.125 -2.344 -5.855 1.00 94.69 95 TYR A C 1
ATOM 730 O O . TYR A 1 95 ? 5.566 -2.251 -4.765 1.00 94.69 95 TYR A O 1
ATOM 738 N N . LEU A 1 96 ? 6.999 -3.310 -6.135 1.00 95.06 96 LEU A N 1
ATOM 739 C CA . LEU A 1 96 ? 7.225 -4.450 -5.256 1.00 95.06 96 LEU A CA 1
ATOM 740 C C . LEU A 1 96 ? 8.200 -4.119 -4.125 1.00 95.06 96 LEU A C 1
ATOM 742 O O . LEU A 1 96 ? 9.170 -3.388 -4.311 1.00 95.06 96 LEU A O 1
ATOM 746 N N . GLU A 1 97 ? 7.954 -4.733 -2.973 1.00 95.81 97 GLU A N 1
ATOM 747 C CA . GLU A 1 97 ? 8.842 -4.747 -1.814 1.00 95.81 97 GLU A CA 1
ATOM 748 C C . GLU A 1 97 ? 9.010 -6.188 -1.335 1.00 95.81 97 GLU A C 1
ATOM 750 O O . GLU A 1 97 ? 8.142 -7.039 -1.558 1.00 95.81 97 GLU A O 1
ATOM 755 N N . THR A 1 98 ? 10.115 -6.461 -0.648 1.00 94.50 98 THR A N 1
ATOM 756 C CA . THR A 1 98 ? 10.264 -7.709 0.100 1.00 94.50 98 THR A CA 1
ATOM 757 C C . THR A 1 98 ? 9.579 -7.543 1.449 1.00 94.50 98 THR A C 1
ATOM 759 O O . THR A 1 98 ? 9.976 -6.696 2.244 1.00 94.50 98 THR A O 1
ATOM 762 N N . ILE A 1 99 ? 8.563 -8.361 1.715 1.00 93.00 99 ILE A N 1
ATOM 763 C CA . ILE A 1 99 ? 7.851 -8.372 2.996 1.00 93.00 99 ILE A CA 1
ATOM 764 C C . ILE A 1 99 ? 8.452 -9.497 3.853 1.00 93.00 99 ILE A C 1
ATOM 766 O O . ILE A 1 99 ? 8.376 -10.653 3.425 1.00 93.00 99 ILE A O 1
ATOM 770 N N . PRO A 1 100 ? 9.073 -9.195 5.010 1.00 92.00 100 PRO A N 1
ATOM 771 C CA . PRO A 1 100 ? 9.631 -10.222 5.884 1.00 92.00 100 PRO A CA 1
ATOM 772 C C . PRO A 1 100 ? 8.525 -11.074 6.513 1.00 92.00 100 PRO A C 1
ATOM 774 O O . PRO A 1 100 ? 7.382 -10.631 6.655 1.00 92.00 100 PRO A O 1
ATOM 777 N N . ASP A 1 101 ? 8.874 -12.303 6.890 1.00 91.94 101 ASP A N 1
ATOM 778 C CA . ASP A 1 101 ? 7.946 -13.204 7.566 1.00 91.94 101 ASP A CA 1
ATOM 779 C C . ASP A 1 101 ? 7.699 -12.722 9.010 1.00 91.94 101 ASP A C 1
ATOM 781 O O . ASP A 1 101 ? 8.655 -12.622 9.787 1.00 91.94 101 ASP A O 1
ATOM 785 N N . PRO A 1 10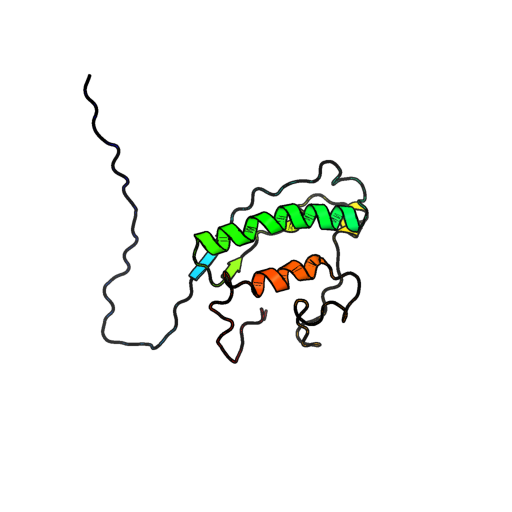2 ? 6.445 -12.414 9.395 1.00 89.38 102 PRO A N 1
ATOM 786 C CA . PRO A 1 102 ? 6.135 -11.963 10.748 1.00 89.38 102 PRO A CA 1
ATOM 787 C C . PRO A 1 102 ? 6.355 -13.034 11.830 1.00 89.38 102 PRO A C 1
ATOM 789 O O . PRO A 1 102 ? 6.370 -12.683 13.011 1.00 89.38 102 PRO A O 1
ATOM 792 N N . GLU A 1 103 ? 6.488 -14.319 11.476 1.00 92.44 103 GLU A N 1
ATOM 793 C CA . GLU A 1 103 ? 6.809 -15.390 12.431 1.00 92.44 103 GLU A CA 1
ATOM 794 C C . GLU A 1 103 ? 8.311 -15.471 12.738 1.00 92.44 103 GLU A C 1
ATOM 796 O O . GLU A 1 103 ? 8.693 -15.820 13.856 1.00 92.44 103 GLU A O 1
ATOM 801 N N . GLU A 1 104 ? 9.153 -15.088 11.779 1.00 94.06 104 GLU A N 1
ATOM 802 C CA . GLU A 1 104 ? 10.615 -15.112 11.906 1.00 94.06 104 GLU A CA 1
ATOM 803 C C . GLU A 1 104 ? 11.161 -13.833 12.560 1.00 94.06 104 GLU A C 1
ATOM 805 O O . GLU A 1 104 ? 12.204 -13.852 13.219 1.00 94.06 104 GLU A O 1
ATOM 810 N N . GLU A 1 105 ? 10.466 -12.700 12.407 1.00 90.50 105 GLU A N 1
ATOM 811 C CA . GLU A 1 105 ? 10.930 -11.408 12.906 1.00 90.50 105 GLU A CA 1
ATOM 812 C C . GLU A 1 105 ? 9.800 -10.516 13.439 1.00 90.50 105 GLU A C 1
ATOM 814 O O . GLU A 1 105 ? 8.805 -10.242 12.772 1.00 90.50 105 GLU A O 1
ATOM 819 N N . HIS A 1 106 ? 10.008 -9.955 14.636 1.00 90.81 106 HIS A N 1
ATOM 820 C CA . HIS A 1 106 ? 9.149 -8.899 15.166 1.00 90.81 106 HIS A CA 1
ATOM 821 C C . HIS A 1 106 ? 9.660 -7.518 14.736 1.00 90.81 106 HIS A C 1
ATOM 823 O O . HIS A 1 106 ? 10.623 -6.993 15.303 1.00 90.81 106 HIS A O 1
ATOM 829 N N . TRP A 1 107 ? 8.997 -6.923 13.745 1.00 90.69 107 TRP A N 1
ATOM 830 C CA . TRP A 1 107 ? 9.349 -5.614 13.204 1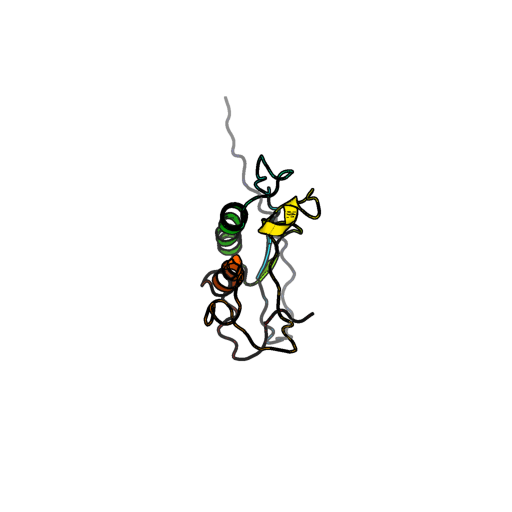.00 90.69 107 TRP A CA 1
ATOM 831 C C . TRP A 1 107 ? 8.122 -4.711 13.065 1.00 90.69 107 TRP A C 1
ATOM 833 O O . TRP A 1 107 ? 7.099 -5.107 12.510 1.00 90.69 107 TRP A O 1
ATOM 843 N N . ASN A 1 108 ? 8.238 -3.478 13.565 1.00 90.56 108 ASN A N 1
ATOM 844 C CA . ASN A 1 108 ? 7.269 -2.411 13.336 1.00 90.56 108 ASN A CA 1
ATOM 845 C C . ASN A 1 108 ? 7.895 -1.354 12.404 1.00 90.56 108 ASN A C 1
ATOM 847 O O . ASN A 1 108 ? 8.722 -0.551 12.857 1.00 90.56 108 ASN A O 1
ATOM 851 N N . PRO A 1 109 ? 7.483 -1.316 11.124 1.00 90.56 109 PRO A N 1
ATOM 852 C CA . PRO A 1 109 ? 8.014 -0.374 10.142 1.00 90.56 109 PRO A CA 1
ATOM 853 C C . PRO A 1 109 ? 7.777 1.106 10.485 1.00 90.56 109 PRO A C 1
ATOM 855 O O . PRO A 1 109 ? 8.517 1.969 10.025 1.00 90.56 109 PRO A O 1
ATOM 858 N N . CYS A 1 110 ? 6.770 1.430 11.307 1.00 89.25 110 CYS A N 1
ATOM 859 C CA . CYS A 1 110 ? 6.513 2.803 11.750 1.00 89.25 110 CYS A CA 1
ATOM 860 C C . CYS A 1 110 ? 7.548 3.297 12.775 1.00 89.25 110 CYS A C 1
ATOM 862 O O . CYS A 1 110 ? 7.836 4.492 12.817 1.00 89.25 110 CYS A O 1
ATOM 864 N N . THR A 1 111 ? 8.083 2.409 13.619 1.00 90.69 111 THR A N 1
ATOM 865 C CA . THR A 1 111 ? 9.035 2.783 14.682 1.00 90.69 111 THR A CA 1
ATOM 866 C C . THR A 1 111 ? 10.489 2.542 14.299 1.00 90.69 111 THR A C 1
ATOM 868 O O . THR A 1 111 ? 11.367 3.216 14.827 1.00 90.69 111 THR A O 1
ATOM 871 N N . ASP A 1 112 ? 10.748 1.594 13.398 1.00 92.19 112 ASP A N 1
ATOM 872 C CA . ASP A 1 112 ? 12.096 1.229 12.952 1.00 92.19 112 ASP A CA 1
ATOM 873 C C . ASP A 1 112 ? 12.161 1.080 11.416 1.00 92.19 112 ASP A C 1
ATOM 875 O O . ASP A 1 112 ? 12.381 -0.016 10.896 1.00 92.19 112 ASP A O 1
ATOM 879 N N . PRO A 1 113 ? 11.933 2.161 10.646 1.00 89.75 113 PRO A N 1
ATOM 880 C CA . PRO A 1 113 ? 11.845 2.090 9.184 1.00 89.75 113 PRO A CA 1
ATOM 881 C C . PRO A 1 113 ? 13.178 1.752 8.497 1.00 89.75 113 PRO A C 1
ATOM 883 O O . PRO A 1 11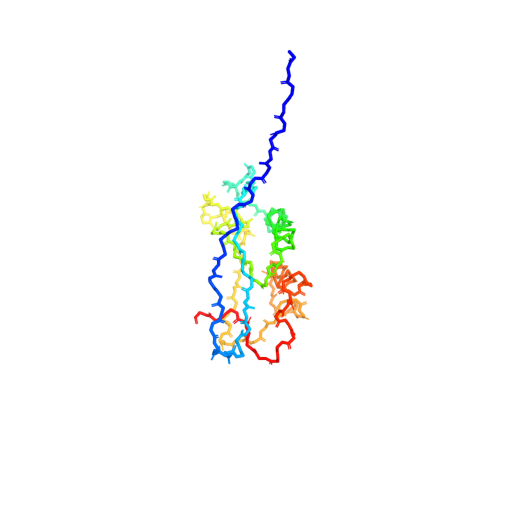3 ? 13.186 1.428 7.317 1.00 89.75 113 PRO A O 1
ATOM 886 N N . GLN A 1 114 ? 14.312 1.852 9.200 1.00 92.19 114 GLN A N 1
ATOM 887 C CA . GLN A 1 114 ? 15.646 1.640 8.619 1.00 92.19 114 GLN A CA 1
ATOM 888 C C . GLN A 1 114 ? 16.121 0.185 8.697 1.00 92.19 114 GLN A C 1
ATOM 890 O O . GLN A 1 114 ? 17.178 -0.140 8.157 1.00 92.19 114 GLN A O 1
ATOM 895 N N . ARG A 1 115 ? 15.356 -0.697 9.352 1.00 91.81 115 ARG A N 1
ATOM 896 C CA . ARG A 1 115 ? 15.712 -2.112 9.510 1.00 91.81 115 ARG A CA 1
ATOM 897 C C . ARG A 1 115 ? 15.807 -2.861 8.182 1.00 91.81 115 ARG A C 1
ATOM 899 O O . ARG A 1 115 ? 16.699 -3.686 8.011 1.00 91.81 115 ARG A O 1
ATOM 906 N N . HIS A 1 116 ? 14.912 -2.542 7.249 1.00 92.81 116 HIS A N 1
ATOM 907 C CA . HIS A 1 116 ? 14.872 -3.112 5.904 1.00 92.81 116 HIS A CA 1
ATOM 908 C C . HIS A 1 116 ? 14.906 -2.001 4.863 1.00 92.81 116 HIS A C 1
ATOM 910 O O . HIS A 1 116 ? 14.179 -1.014 4.963 1.00 92.81 116 HIS A O 1
ATOM 916 N N . SER A 1 117 ? 15.731 -2.170 3.833 1.00 92.56 117 SER A N 1
ATOM 917 C CA . SER A 1 117 ? 15.797 -1.227 2.717 1.00 92.56 117 SER A CA 1
ATOM 918 C C . SER A 1 117 ? 14.650 -1.448 1.728 1.00 92.56 117 SER A C 1
ATOM 920 O O . SER A 1 117 ? 14.133 -2.556 1.602 1.00 92.56 117 SER A O 1
ATOM 922 N N . ASN A 1 118 ? 14.275 -0.393 0.996 1.00 91.44 118 ASN A N 1
ATOM 923 C CA . ASN A 1 118 ? 13.204 -0.417 -0.011 1.00 91.44 118 ASN A CA 1
ATOM 924 C C . ASN A 1 118 ? 11.831 -0.839 0.552 1.00 91.44 118 ASN A C 1
ATOM 926 O O . ASN A 1 118 ? 11.125 -1.633 -0.068 1.00 91.44 118 ASN A O 1
ATOM 930 N N . THR A 1 119 ? 11.474 -0.328 1.734 1.00 92.06 119 THR A N 1
ATOM 931 C CA . THR A 1 119 ? 10.205 -0.621 2.426 1.00 92.06 119 THR A CA 1
ATOM 932 C C . THR A 1 119 ? 9.337 0.625 2.626 1.00 92.06 119 THR A C 1
ATOM 934 O O . THR A 1 119 ? 8.635 0.767 3.621 1.00 92.06 119 THR A O 1
ATOM 937 N N . GLU A 1 120 ? 9.396 1.592 1.706 1.00 93.69 120 GLU A N 1
ATOM 938 C CA . GLU A 1 120 ? 8.741 2.902 1.828 1.00 93.69 120 GLU A CA 1
ATOM 939 C C . GLU A 1 120 ? 7.201 2.844 1.906 1.00 93.69 120 GLU A C 1
ATOM 941 O O . GLU A 1 120 ? 6.569 3.816 2.334 1.00 93.69 120 GLU A O 1
ATOM 946 N N . VAL A 1 121 ? 6.582 1.712 1.553 1.00 92.69 121 VAL A N 1
ATOM 947 C CA . VAL A 1 121 ? 5.157 1.429 1.792 1.00 92.69 121 VAL A CA 1
ATOM 948 C C . VAL A 1 121 ? 4.877 1.133 3.285 1.00 92.69 121 VAL A C 1
ATOM 950 O O . VAL A 1 121 ? 3.721 0.951 3.676 1.00 92.69 121 VAL A O 1
ATOM 953 N N . TYR A 1 122 ? 5.875 1.261 4.180 1.00 89.31 122 TYR A N 1
ATOM 954 C CA . TYR A 1 122 ? 5.712 1.293 5.647 1.00 89.31 122 TYR A CA 1
ATOM 955 C C . TYR A 1 122 ? 4.670 2.310 6.139 1.00 89.31 122 TYR A C 1
ATOM 957 O O . TYR A 1 122 ? 4.200 2.231 7.274 1.00 89.31 122 TYR A O 1
ATOM 965 N N . LYS A 1 123 ? 4.257 3.251 5.287 1.00 89.25 123 LYS A N 1
ATOM 966 C CA . LYS A 1 123 ? 3.120 4.152 5.510 1.00 89.25 123 LYS A CA 1
ATOM 967 C C . LYS A 1 123 ? 1.819 3.422 5.855 1.00 89.25 123 LYS A C 1
ATOM 969 O O . LYS A 1 123 ? 1.003 3.980 6.579 1.00 89.25 123 LYS A O 1
ATOM 974 N N . LEU A 1 124 ? 1.649 2.165 5.437 1.00 91.94 124 LEU A N 1
ATOM 975 C CA . LEU A 1 124 ? 0.565 1.305 5.926 1.00 91.94 124 LEU A CA 1
ATOM 976 C C . LEU A 1 124 ? 0.651 1.074 7.443 1.00 91.94 124 LEU A C 1
ATOM 978 O O . LEU A 1 124 ? -0.362 1.128 8.138 1.00 91.94 124 LEU A O 1
ATOM 982 N N . SER A 1 125 ? 1.861 0.884 7.976 1.00 91.38 125 SER A N 1
ATOM 983 C CA . SER A 1 125 ? 2.106 0.776 9.418 1.00 91.38 125 SER A CA 1
ATOM 984 C C . SER A 1 125 ? 1.820 2.091 10.146 1.00 91.38 125 SER A C 1
ATOM 986 O O . SER A 1 125 ? 1.327 2.060 11.274 1.00 91.38 125 SER A O 1
ATOM 988 N N . ILE A 1 126 ? 2.102 3.240 9.516 1.00 88.31 126 ILE A N 1
ATOM 989 C CA . ILE A 1 126 ? 1.721 4.555 10.056 1.00 88.31 126 ILE A CA 1
ATOM 990 C C . ILE A 1 126 ? 0.197 4.663 10.130 1.00 88.31 126 ILE A C 1
ATOM 992 O O . ILE A 1 126 ? -0.332 4.997 11.186 1.00 88.31 126 ILE A O 1
ATOM 996 N N . LEU A 1 127 ? -0.510 4.337 9.045 1.00 89.56 127 LEU A N 1
ATOM 997 C CA . LEU A 1 127 ? -1.971 4.386 9.002 1.00 89.56 127 LEU A CA 1
ATOM 998 C C . LEU A 1 127 ? -2.592 3.485 10.076 1.00 89.56 127 LEU A C 1
ATOM 1000 O O . LEU A 1 127 ? -3.474 3.922 10.812 1.00 89.56 127 LEU A O 1
ATOM 1004 N N . ALA A 1 128 ? -2.085 2.261 10.232 1.00 88.75 128 ALA A N 1
ATOM 1005 C CA . ALA A 1 128 ? -2.511 1.345 11.290 1.00 88.75 128 ALA A CA 1
ATOM 1006 C C . ALA A 1 128 ? -2.241 1.889 12.706 1.00 88.75 128 ALA A C 1
ATOM 1008 O O . ALA A 1 128 ? -2.960 1.543 13.640 1.00 88.75 128 ALA A O 1
ATOM 1009 N N . SER A 1 129 ? -1.234 2.754 12.860 1.00 83.62 129 SER A N 1
ATOM 1010 C CA . SER A 1 129 ? -0.883 3.418 14.123 1.00 83.62 129 SER A CA 1
ATOM 1011 C C . SER A 1 129 ? -1.584 4.772 14.310 1.00 83.62 129 SER A C 1
ATOM 1013 O O . SER A 1 129 ? -1.388 5.429 15.334 1.00 83.62 129 SER A O 1
ATOM 1015 N N . SER A 1 130 ? -2.401 5.210 13.347 1.00 82.06 130 SER A N 1
ATOM 1016 C CA . SER A 1 130 ? -3.135 6.474 13.434 1.00 82.06 130 SER A CA 1
ATOM 1017 C C . SER A 1 130 ? -4.196 6.417 14.541 1.00 82.06 130 SER A C 1
ATOM 1019 O O . SER A 1 130 ? -4.789 5.357 14.770 1.00 82.06 130 SER A O 1
ATOM 1021 N N . PRO A 1 131 ? -4.524 7.543 15.202 1.00 77.19 131 PRO A N 1
ATOM 1022 C CA . PRO A 1 131 ? -5.621 7.621 16.175 1.00 77.19 131 PRO A CA 1
ATOM 1023 C C . PRO A 1 131 ? -6.968 7.112 15.642 1.00 77.19 131 PRO A C 1
ATOM 1025 O O . PRO A 1 131 ? -7.821 6.694 16.420 1.00 77.19 131 PRO A O 1
ATOM 1028 N N . VAL A 1 132 ? -7.143 7.143 14.318 1.00 78.56 132 VAL A N 1
ATOM 1029 C CA . VAL A 1 132 ? -8.341 6.693 13.611 1.00 78.56 132 VAL A CA 1
ATOM 1030 C C . VAL A 1 132 ? -8.537 5.181 13.740 1.00 78.56 132 VAL A C 1
ATOM 1032 O O . VAL A 1 132 ? -9.640 4.744 14.049 1.00 78.56 132 VAL A O 1
ATOM 1035 N N . LEU A 1 133 ? -7.474 4.391 13.552 1.00 71.19 133 LEU A N 1
ATOM 1036 C CA . LEU A 1 133 ? -7.525 2.922 13.606 1.00 71.19 133 LEU A CA 1
ATOM 1037 C C . LEU A 1 133 ? -7.069 2.344 14.963 1.00 71.19 133 LEU A C 1
ATOM 1039 O O . LEU A 1 133 ? -7.326 1.183 15.273 1.00 71.19 133 LEU A O 1
ATOM 1043 N N . THR A 1 134 ? -6.436 3.144 15.828 1.00 58.72 134 THR A N 1
ATOM 1044 C CA . THR A 1 134 ? -5.808 2.675 17.083 1.00 58.72 134 THR A CA 1
ATOM 1045 C C . THR A 1 134 ? -6.710 2.601 18.312 1.00 58.72 134 THR A C 1
ATOM 1047 O O . THR A 1 134 ? -6.209 2.494 19.435 1.00 58.72 134 THR A O 1
ATOM 1050 N N . SER A 1 135 ? -8.031 2.464 18.167 1.00 46.09 135 SER A N 1
ATOM 1051 C CA . SER A 1 135 ? -8.831 1.988 19.313 1.00 46.09 135 SER A CA 1
ATOM 1052 C C . SER A 1 135 ? -8.385 0.587 19.806 1.00 46.09 135 SER A C 1
ATOM 1054 O O . SER A 1 135 ? -8.763 0.186 20.906 1.00 46.09 135 SER A O 1
ATOM 1056 N N . CYS A 1 136 ? -7.526 -0.126 19.060 1.00 42.94 136 CYS A N 1
ATOM 1057 C CA . CYS A 1 136 ? -6.858 -1.366 19.471 1.00 42.94 136 CYS A CA 1
ATOM 1058 C C . CYS A 1 136 ? -5.458 -1.198 20.113 1.00 42.94 136 CYS A C 1
ATOM 1060 O O . CYS A 1 136 ? -4.959 -2.166 20.684 1.00 42.94 136 CYS A O 1
ATOM 1062 N N . SER A 1 137 ? -4.812 -0.019 20.106 1.00 35.50 137 SER A N 1
ATOM 1063 C CA . SER A 1 137 ? -3.428 0.114 20.627 1.00 35.50 137 SER A CA 1
ATOM 1064 C C . SER A 1 137 ? -3.322 0.204 22.158 1.00 35.50 137 SER A C 1
ATOM 1066 O O . SER A 1 137 ? -2.222 0.347 22.693 1.00 35.50 137 SER A O 1
ATOM 1068 N N . LYS A 1 138 ? -4.447 0.130 22.883 1.00 36.28 138 LYS A N 1
ATOM 1069 C CA . LYS A 1 138 ? -4.476 0.062 24.357 1.00 36.28 138 LYS A CA 1
ATOM 1070 C C . LYS A 1 138 ? -4.591 -1.365 24.909 1.00 36.28 138 LYS A C 1
ATOM 1072 O O . LYS A 1 138 ? -4.724 -1.520 26.120 1.00 36.28 138 LYS A O 1
ATOM 1077 N N . SER A 1 139 ? -4.533 -2.398 24.064 1.00 34.47 139 SER A N 1
ATOM 1078 C CA . SER A 1 139 ? -4.415 -3.786 24.526 1.00 34.47 139 SER A CA 1
ATOM 1079 C C . SER A 1 139 ? -2.937 -4.189 24.600 1.00 34.47 139 SER A C 1
ATOM 1081 O O . SER A 1 139 ? -2.253 -4.117 23.579 1.00 34.47 139 SER A O 1
ATOM 1083 N N . PRO A 1 140 ? -2.420 -4.649 25.757 1.00 35.44 140 PRO A N 1
ATOM 1084 C CA . PRO A 1 140 ? -1.032 -5.097 25.885 1.00 35.44 140 PRO A CA 1
ATOM 1085 C C . PRO A 1 140 ? -0.710 -6.363 25.080 1.00 35.44 140 PRO A C 1
ATOM 1087 O O . PRO A 1 140 ? 0.444 -6.782 25.052 1.00 35.44 140 PRO A O 1
ATOM 1090 N N . GLN A 1 141 ? -1.703 -7.017 24.469 1.00 40.78 141 GLN A N 1
ATOM 1091 C CA . GLN A 1 141 ? -1.510 -8.271 23.753 1.00 40.78 141 GLN A CA 1
ATOM 1092 C C . GLN A 1 141 ? -2.394 -8.354 22.503 1.00 40.78 141 GLN A C 1
ATOM 1094 O O . 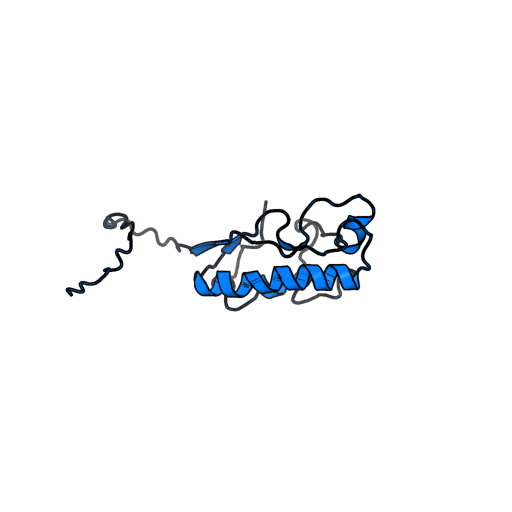GLN A 1 141 ? -3.595 -8.084 22.545 1.00 40.78 141 GLN A O 1
ATOM 1099 N N . SER A 1 142 ? -1.738 -8.775 21.416 1.00 43.81 142 SER A N 1
ATOM 1100 C CA . SER A 1 142 ? -2.276 -9.411 20.208 1.00 43.81 142 SER A CA 1
ATOM 1101 C C . SER A 1 142 ? -3.369 -8.672 19.438 1.00 43.81 142 SER A C 1
ATOM 1103 O O . SER A 1 142 ? -4.543 -8.833 19.738 1.00 43.81 142 SER A O 1
ATOM 1105 N N . LEU A 1 143 ? -2.967 -7.981 18.370 1.00 40.06 143 LEU A N 1
ATOM 1106 C CA . LEU A 1 143 ? -3.660 -7.938 17.070 1.00 40.06 143 LEU A CA 1
ATOM 1107 C C . LEU A 1 143 ? -2.673 -7.393 16.015 1.00 40.06 143 LEU A C 1
ATOM 1109 O O . LEU A 1 143 ? -2.926 -6.424 15.311 1.00 40.06 143 LEU A O 1
ATOM 1113 N N . CYS A 1 144 ? -1.493 -8.018 15.934 1.00 36.91 144 CYS A N 1
ATOM 1114 C CA . CYS A 1 144 ? -0.794 -8.093 14.654 1.00 36.91 144 CYS A CA 1
ATOM 1115 C C . CYS A 1 144 ? -1.569 -9.099 13.806 1.00 36.91 144 CYS A C 1
ATOM 1117 O O . CYS A 1 144 ? -1.956 -10.148 14.325 1.00 36.91 144 CYS A O 1
ATOM 1119 N N . TRP A 1 145 ? -1.819 -8.760 12.544 1.00 29.62 145 TRP A N 1
ATOM 1120 C CA . TRP A 1 145 ? -2.424 -9.634 11.546 1.00 29.62 145 TRP A CA 1
ATOM 1121 C C . TRP A 1 145 ? -1.713 -10.996 11.531 1.00 29.62 145 TRP A C 1
ATOM 1123 O O . TRP A 1 145 ? -0.653 -11.141 10.930 1.00 29.62 145 TRP A O 1
ATOM 1133 N N . ARG A 1 146 ? -2.278 -11.982 12.233 1.00 24.23 146 ARG A N 1
ATOM 1134 C CA . ARG A 1 146 ? -1.923 -13.393 12.081 1.00 24.23 146 ARG A CA 1
ATOM 1135 C C . ARG A 1 146 ? -2.801 -13.977 10.983 1.00 24.23 146 ARG A C 1
ATOM 1137 O O . ARG A 1 146 ? -3.997 -13.684 10.951 1.00 24.23 146 ARG A O 1
ATOM 1144 N N . ARG A 1 147 ? -2.192 -14.758 10.091 1.00 28.31 147 ARG A N 1
ATOM 1145 C CA . ARG A 1 147 ? -2.928 -15.713 9.259 1.00 28.31 147 ARG A CA 1
ATOM 1146 C C . ARG A 1 147 ? -3.463 -16.852 10.121 1.00 28.31 147 ARG A C 1
ATOM 1148 O O . ARG A 1 147 ? -2.823 -17.148 11.154 1.00 28.31 147 ARG A O 1
#

InterPro domains:
  IPR036526 Carbon-nitrogen hydrolase superfamily [G3DSA:3.60.110.10] (22-142)
  IPR036526 Carbon-nitrogen hydrolase superfamily [SSF56317] (64-105)
  IPR040154 Biotinidase/VNN family [PTHR10609] (25-128)

Sequence (147 aa):
PVSTLCHSTLFLCAFGKPGPFSLSGSSYTAAVYEHHFILDQKHHAPLSRAEALQHMQKNLDVYEPQAAQAGAQILVFPEYGLNGFNFTRTSISGYLETIPDPEEEHWNPCTDPQRHSNTEVYKLSILASSPVLTSCSKSPQSLCWRR

Radius of gyration: 20.62 Å; Cα contacts (8 Å, |Δi|>4): 131; chains: 1; bounding box: 64×40×50 Å

Mean predicted aligned error: 12.18 Å

Foldseek 3Di:
DDDDDDDDDPPDPDDDDDDPDDDPDDDFFEDEDDFPQDADPVLADADALVVQLVQLVVLVVVQLVVLQVRLHLYYDADVCSRHRDDYDPRNCVSNDDDDDDCVVDDDQCVVCVPPDPPVSVSVVSVSCVDPSNVVVVPDPDDDDDDD

Solvent-accessible surface area (backbone atoms only — not comparable to full-atom values): 9729 Å² total; per-residue (Å²): 143,81,89,82,83,89,76,86,78,79,87,75,87,78,78,75,86,85,68,102,69,86,71,94,63,88,82,83,44,70,41,75,55,90,74,85,69,74,76,64,95,56,49,80,45,66,47,54,50,69,57,33,48,55,49,28,45,64,33,52,68,58,50,60,61,53,32,48,74,65,63,12,51,39,77,49,77,49,88,51,51,44,81,54,82,82,59,50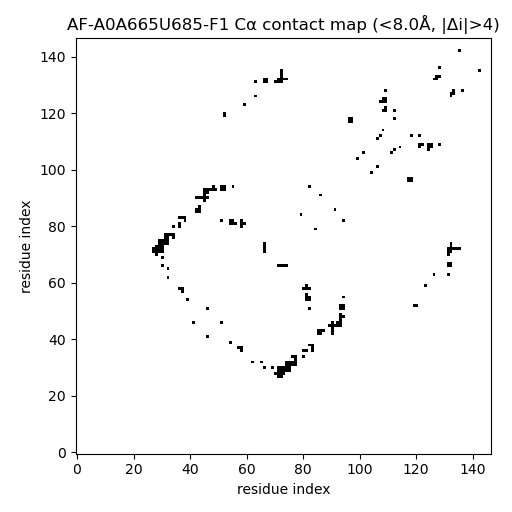,84,66,23,41,52,33,69,64,62,87,78,80,59,71,88,84,43,94,76,55,47,63,83,49,58,82,80,51,83,74,51,80,72,30,56,58,46,42,55,57,65,28,83,56,28,32,81,60,72,82,53,98,64,88,84,72,92,70,132

Organism: Echeneis naucrates (NCBI:txid173247)

pLDDT: mean 76.94, std 22.76, range [24.23, 95.81]

Secondary structure (DSSP, 8-state):
--------------PPPPPS---------EEE--------TTTTSPPPHHHHHHHHHHHHTTHHHHHHHHT-SEEEPPTTTTT-S---TTTTGGG--PPPPTTT----TTT-TTSSSS-GGGHHHHHHTSTTTGGGTT-SS--S---

Nearest PDB structures (foldseek):
  7sly-assembly1_A  TM=9.247E-01  e=4.920E-06  Homo sapiens
  4cyy-assembly1_A  TM=8.748E-01  e=1.462E-05  Homo sapiens
  9izl-assembly2_B  TM=9.040E-01  e=3.585E-05  Homo sapiens
  2l5h-assembly1_B  TM=4.703E-01  e=8.406E+00  Escherichia coli